Protein AF-A0A961DZA7-F1 (afdb_monomer_lite)

Sequence (74 aa):
MSAVATMWHCGELGASVHVNGGHIEITLGDGWSGRLTPAEAIDLLAGLSNGIADACALASRWNRETRTYNEESA

Secondary structure (DSSP, 8-state):
--SEEEEEEEGGGTEEEEEETTEEEEE--TT------HHHHHHHHHHHHHHHHHHHHHHTTEETTTTEEPPP--

Structure (mmCIF, N/CA/C/O backbone):
data_AF-A0A961DZA7-F1
#
_entry.id   AF-A0A961DZA7-F1
#
loop_
_atom_site.group_PDB
_atom_site.id
_atom_site.type_symbol
_atom_site.label_atom_id
_atom_site.label_alt_id
_atom_site.label_comp_id
_atom_site.label_asym_id
_atom_site.label_entity_id
_atom_site.label_seq_id
_atom_site.pdbx_PDB_ins_code
_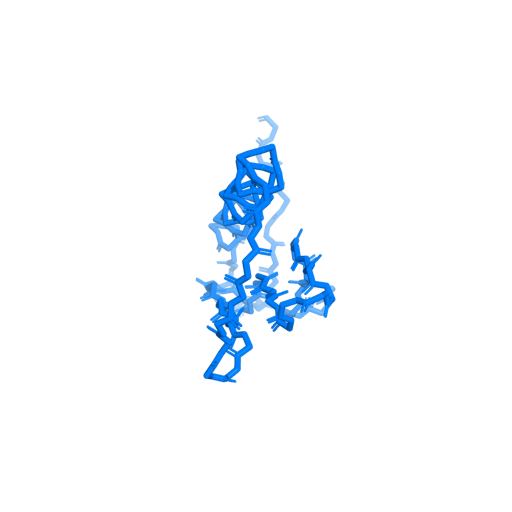atom_site.Cartn_x
_atom_site.Cartn_y
_atom_site.Cartn_z
_atom_site.occupancy
_atom_site.B_iso_or_equiv
_atom_site.auth_seq_id
_atom_site.auth_comp_id
_atom_site.auth_asym_id
_atom_site.auth_atom_id
_atom_site.pdbx_PDB_model_num
ATOM 1 N N . MET A 1 1 ? -15.159 6.339 7.683 1.00 53.38 1 MET A N 1
ATOM 2 C CA . MET A 1 1 ? -13.965 6.168 6.826 1.00 53.38 1 MET A CA 1
ATOM 3 C C . MET A 1 1 ? -14.122 4.873 6.050 1.00 53.38 1 MET A C 1
ATOM 5 O O . MET A 1 1 ? -14.643 3.926 6.625 1.00 53.38 1 MET A O 1
ATOM 9 N N . SER A 1 2 ? -13.746 4.842 4.768 1.00 57.19 2 SER A N 1
ATOM 10 C CA . SER A 1 2 ? -13.653 3.581 4.018 1.00 57.19 2 SER A CA 1
ATOM 11 C C . SER A 1 2 ? -12.765 2.603 4.793 1.00 57.19 2 SER A C 1
ATOM 13 O O . SER A 1 2 ? -11.755 3.024 5.352 1.00 57.19 2 SER A O 1
ATOM 15 N N . ALA A 1 3 ? -13.138 1.322 4.843 1.00 75.38 3 ALA A N 1
ATOM 16 C CA . ALA A 1 3 ? -12.317 0.284 5.473 1.00 75.38 3 ALA A CA 1
ATOM 17 C C . ALA A 1 3 ? -11.004 0.032 4.711 1.00 75.38 3 ALA A C 1
ATOM 19 O O . ALA A 1 3 ? -10.142 -0.667 5.227 1.00 75.38 3 ALA A O 1
ATOM 20 N N . VAL A 1 4 ? -10.871 0.595 3.504 1.00 86.00 4 VAL A N 1
ATOM 21 C CA . VAL A 1 4 ? -9.677 0.496 2.666 1.00 86.00 4 VAL A CA 1
ATOM 22 C C . VAL A 1 4 ? -8.998 1.856 2.547 1.00 86.00 4 VAL A C 1
ATOM 24 O O . VAL A 1 4 ? -9.650 2.836 2.171 1.00 86.00 4 VAL A O 1
ATOM 27 N N . ALA A 1 5 ? -7.694 1.899 2.820 1.00 87.75 5 ALA A N 1
ATOM 28 C CA . ALA A 1 5 ? -6.846 3.074 2.646 1.00 87.75 5 ALA A CA 1
ATOM 29 C C . ALA A 1 5 ? -5.479 2.686 2.057 1.00 87.75 5 ALA A C 1
ATOM 31 O O . ALA A 1 5 ? -4.885 1.685 2.453 1.00 87.75 5 ALA A O 1
ATOM 32 N N . THR A 1 6 ? -4.975 3.479 1.110 1.00 91.75 6 THR A N 1
ATOM 33 C CA . THR A 1 6 ? -3.639 3.299 0.517 1.00 91.75 6 THR A CA 1
ATOM 34 C C . THR A 1 6 ? -2.597 3.976 1.396 1.00 91.75 6 THR A C 1
ATOM 36 O O . THR A 1 6 ? -2.705 5.175 1.637 1.00 91.75 6 THR A O 1
ATOM 39 N N . MET A 1 7 ? -1.598 3.223 1.852 1.00 93.69 7 MET A N 1
ATOM 40 C CA . MET A 1 7 ? -0.487 3.751 2.658 1.00 93.69 7 MET A CA 1
ATOM 41 C C . MET A 1 7 ? 0.705 4.119 1.785 1.00 93.69 7 MET A C 1
ATOM 43 O O . MET A 1 7 ? 1.397 5.098 2.035 1.00 93.69 7 MET A O 1
ATOM 47 N N . TRP A 1 8 ? 0.926 3.352 0.718 1.00 95.44 8 TRP A N 1
ATOM 48 C CA . TRP A 1 8 ? 2.013 3.597 -0.215 1.00 95.44 8 TRP A CA 1
ATOM 49 C C . TRP A 1 8 ? 1.682 3.060 -1.605 1.00 95.44 8 TRP A C 1
ATOM 51 O O . TRP A 1 8 ? 0.960 2.071 -1.751 1.00 95.44 8 TRP A O 1
ATOM 61 N N . HIS A 1 9 ? 2.222 3.711 -2.632 1.00 93.00 9 HIS A N 1
ATOM 62 C CA . HIS A 1 9 ? 2.098 3.289 -4.019 1.00 93.00 9 HIS A CA 1
ATOM 63 C C . HIS A 1 9 ? 3.346 3.679 -4.814 1.00 93.00 9 HIS A C 1
ATOM 65 O O . HIS A 1 9 ? 3.810 4.815 -4.735 1.00 93.00 9 HIS A O 1
ATOM 71 N N . CYS A 1 10 ? 3.846 2.748 -5.620 1.00 89.19 10 CYS A N 1
ATOM 72 C CA . CYS A 1 10 ? 4.881 2.971 -6.617 1.00 89.19 10 CYS A CA 1
ATOM 73 C C . CYS A 1 10 ? 4.335 2.576 -7.993 1.00 89.19 10 CYS A C 1
ATOM 75 O O . CYS A 1 10 ? 4.229 1.392 -8.324 1.00 89.19 10 CYS A O 1
ATOM 77 N N . GLY A 1 11 ? 3.981 3.585 -8.793 1.00 84.81 11 GLY A N 1
ATOM 78 C CA . GLY A 1 11 ? 3.360 3.383 -10.103 1.00 84.81 11 GLY A CA 1
ATOM 79 C C . GLY A 1 11 ? 4.263 2.662 -11.105 1.00 84.81 11 GLY A C 1
ATOM 80 O O . GLY A 1 11 ? 3.776 1.850 -11.885 1.00 84.81 11 GLY A O 1
ATOM 81 N N . GLU A 1 12 ? 5.576 2.888 -11.042 1.00 81.62 12 GLU A N 1
ATOM 82 C CA . GLU A 1 12 ? 6.558 2.281 -11.957 1.00 81.62 12 GLU A CA 1
ATOM 83 C C . GLU A 1 12 ? 6.643 0.756 -11.832 1.00 81.62 12 GLU A C 1
ATOM 85 O O . GLU A 1 12 ? 6.967 0.059 -12.792 1.00 81.62 12 GLU A O 1
ATOM 90 N N . LEU A 1 13 ? 6.325 0.234 -10.650 1.00 79.25 13 LEU A N 1
ATOM 91 C CA . LEU A 1 13 ? 6.433 -1.185 -10.318 1.00 79.25 13 LEU A CA 1
ATOM 92 C C . LEU A 1 13 ? 5.071 -1.863 -10.211 1.00 79.25 13 LEU A C 1
ATOM 94 O O . LEU A 1 13 ? 5.003 -3.055 -9.918 1.00 79.25 13 LEU A O 1
ATOM 98 N N . GLY A 1 14 ? 3.984 -1.097 -10.347 1.00 86.19 14 GLY A N 1
ATOM 99 C CA . GLY A 1 14 ? 2.647 -1.551 -9.970 1.00 86.19 14 GLY A CA 1
ATOM 100 C C . GLY A 1 14 ? 2.577 -2.022 -8.513 1.00 86.19 14 GLY A C 1
ATOM 101 O O . GLY A 1 14 ? 1.769 -2.891 -8.198 1.00 86.19 14 GLY A O 1
ATOM 102 N N . ALA A 1 15 ? 3.447 -1.500 -7.641 1.00 88.62 15 ALA A N 1
ATOM 103 C CA . ALA A 1 15 ? 3.523 -1.917 -6.250 1.00 88.62 15 ALA A CA 1
ATOM 104 C C . ALA A 1 15 ? 2.675 -0.999 -5.364 1.00 88.62 15 ALA A C 1
ATOM 106 O O . ALA A 1 15 ? 2.602 0.215 -5.579 1.00 88.62 15 ALA A O 1
ATOM 107 N N . SER A 1 16 ? 2.027 -1.561 -4.354 1.00 94.00 16 SER A N 1
ATOM 108 C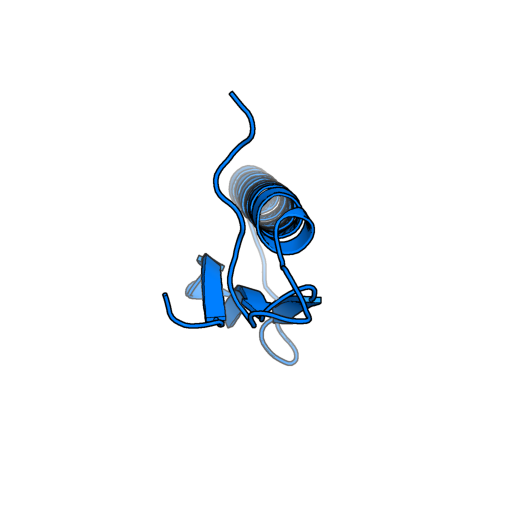 CA . SER A 1 16 ? 1.244 -0.790 -3.395 1.00 94.00 16 SER A CA 1
ATOM 109 C C . SER A 1 16 ? 1.093 -1.508 -2.064 1.00 94.00 16 SER A C 1
ATOM 111 O O . SER A 1 16 ? 1.158 -2.735 -1.974 1.00 94.00 16 SER A O 1
ATOM 113 N N . VAL A 1 17 ? 0.868 -0.712 -1.023 1.00 96.19 17 VAL A N 1
ATOM 114 C CA . VAL A 1 17 ? 0.464 -1.182 0.298 1.00 96.19 17 VAL A CA 1
ATOM 115 C C . VAL A 1 17 ? -0.866 -0.531 0.638 1.00 96.19 17 VAL A C 1
ATOM 117 O O . VAL A 1 17 ? -0.987 0.699 0.661 1.00 96.19 17 VAL A O 1
ATOM 120 N N . HIS A 1 18 ? -1.856 -1.362 0.928 1.00 95.38 18 HIS A N 1
ATOM 121 C CA . HIS A 1 18 ? -3.164 -0.949 1.406 1.00 95.38 18 HIS A CA 1
ATOM 122 C C . HIS A 1 18 ? -3.429 -1.556 2.780 1.00 95.38 18 HIS A C 1
ATOM 124 O O . HIS A 1 18 ? -2.953 -2.641 3.111 1.00 95.38 18 HIS A O 1
ATOM 130 N N . VAL A 1 19 ? -4.236 -0.867 3.573 1.00 95.88 19 VAL A N 1
ATOM 131 C CA . VAL A 1 19 ? -4.883 -1.445 4.750 1.00 95.88 19 VAL A CA 1
ATOM 132 C C . VAL A 1 19 ? -6.329 -1.708 4.392 1.00 95.88 19 VAL A C 1
ATOM 134 O O . VAL A 1 19 ? -6.983 -0.818 3.855 1.00 95.88 19 VAL A O 1
ATOM 137 N N . ASN A 1 20 ? -6.821 -2.900 4.719 1.00 94.38 20 ASN A N 1
ATOM 138 C CA . ASN A 1 20 ? -8.217 -3.291 4.573 1.00 94.38 20 ASN A CA 1
ATOM 139 C C . ASN A 1 20 ? -8.739 -3.851 5.904 1.00 94.38 20 ASN A C 1
ATOM 141 O O . ASN A 1 20 ? -8.559 -5.025 6.250 1.00 94.38 20 ASN A O 1
ATOM 145 N N . GLY A 1 21 ? -9.340 -2.975 6.706 1.00 92.38 21 GLY A N 1
ATOM 146 C CA . GLY A 1 21 ? -9.678 -3.265 8.093 1.00 92.38 21 GLY A CA 1
ATOM 147 C C . GLY A 1 21 ? -8.425 -3.583 8.912 1.00 92.38 21 GLY A C 1
ATOM 148 O O . GLY A 1 21 ? -7.523 -2.756 9.002 1.00 92.38 21 GLY A O 1
ATOM 149 N N . GLY A 1 22 ? -8.374 -4.778 9.505 1.00 93.56 22 GLY A N 1
ATOM 150 C CA . GLY A 1 22 ? -7.228 -5.263 10.288 1.00 93.56 22 GLY A CA 1
ATOM 151 C C . GLY A 1 22 ? -6.164 -6.008 9.473 1.00 93.56 22 GLY A C 1
ATOM 152 O O . GLY A 1 22 ? -5.276 -6.613 10.068 1.00 93.56 22 GLY A O 1
ATOM 153 N N . HIS A 1 23 ? -6.268 -6.019 8.142 1.00 95.75 23 HIS A N 1
ATOM 154 C CA . HIS A 1 23 ? -5.318 -6.691 7.257 1.00 95.75 23 HIS A CA 1
ATOM 155 C C . HIS A 1 23 ? -4.490 -5.680 6.470 1.00 95.75 23 HIS A C 1
ATOM 157 O O . HIS A 1 23 ? -4.956 -4.583 6.158 1.00 95.75 23 HIS A O 1
ATOM 163 N N . ILE A 1 24 ? -3.275 -6.094 6.121 1.00 96.19 24 ILE A N 1
ATOM 164 C CA . ILE A 1 24 ? -2.378 -5.362 5.232 1.00 96.19 24 ILE A CA 1
ATOM 165 C C . ILE A 1 24 ? -2.329 -6.128 3.916 1.00 96.19 24 ILE A C 1
ATOM 167 O O . ILE A 1 24 ? -2.018 -7.319 3.894 1.00 96.19 24 ILE A O 1
ATOM 171 N N . GLU A 1 25 ? -2.647 -5.442 2.829 1.00 95.00 25 GLU A N 1
ATOM 172 C CA . GLU A 1 25 ? -2.606 -5.969 1.473 1.00 95.00 25 GLU A CA 1
ATOM 173 C C . GLU A 1 25 ? -1.398 -5.360 0.764 1.00 95.00 25 GLU A C 1
ATOM 175 O O . GLU A 1 25 ? -1.306 -4.143 0.598 1.00 95.00 25 GLU A O 1
ATOM 180 N N . ILE A 1 26 ? -0.454 -6.210 0.365 1.00 92.94 26 ILE A N 1
ATOM 181 C CA . ILE A 1 26 ? 0.742 -5.802 -0.371 1.00 92.94 26 ILE A CA 1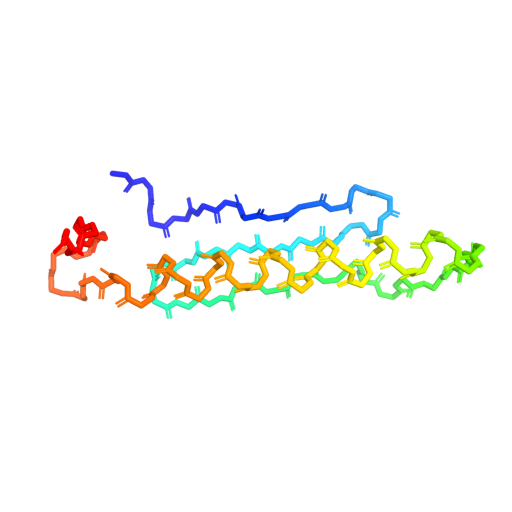
ATOM 182 C C . ILE A 1 26 ? 0.605 -6.345 -1.786 1.00 92.94 26 ILE A C 1
ATOM 184 O O . ILE A 1 26 ? 0.537 -7.557 -1.984 1.00 92.94 26 ILE A O 1
ATOM 188 N N . THR A 1 27 ? 0.567 -5.445 -2.761 1.00 90.56 27 THR A N 1
ATOM 189 C CA . THR A 1 27 ? 0.609 -5.797 -4.179 1.00 90.56 27 THR A CA 1
ATOM 190 C C . THR A 1 27 ? 1.994 -5.479 -4.706 1.00 90.56 27 THR A C 1
ATOM 192 O O . THR A 1 27 ? 2.521 -4.391 -4.484 1.00 90.56 27 THR A O 1
ATOM 195 N N . LEU A 1 28 ? 2.583 -6.435 -5.409 1.00 85.00 28 LEU A N 1
ATOM 196 C CA . LEU A 1 28 ? 3.737 -6.216 -6.269 1.00 85.00 28 LEU A CA 1
ATOM 197 C C . LEU A 1 28 ? 3.246 -6.431 -7.698 1.00 85.00 28 LEU A C 1
ATOM 199 O O . LEU A 1 28 ? 2.425 -7.326 -7.917 1.00 85.00 28 LEU A O 1
ATOM 203 N N . GLY A 1 29 ? 3.700 -5.614 -8.650 1.00 83.81 29 GLY A N 1
ATOM 204 C CA . GLY A 1 29 ? 3.316 -5.786 -10.048 1.00 83.81 29 GLY A CA 1
ATOM 205 C C . GLY A 1 29 ? 3.613 -7.211 -10.507 1.00 83.81 29 GLY A C 1
ATOM 206 O O . GLY A 1 29 ? 4.718 -7.717 -10.289 1.00 83.81 29 GLY A O 1
ATOM 207 N N . ASP A 1 30 ? 2.613 -7.866 -11.096 1.00 81.50 30 ASP A N 1
ATOM 208 C CA . ASP A 1 30 ? 2.721 -9.267 -11.494 1.00 81.50 30 ASP A CA 1
ATOM 209 C C . ASP A 1 30 ? 3.911 -9.466 -12.444 1.00 81.50 30 ASP A C 1
ATOM 211 O O . ASP A 1 30 ? 4.057 -8.759 -13.444 1.00 81.50 30 ASP A O 1
ATOM 215 N N . GLY A 1 31 ? 4.804 -10.391 -12.090 1.00 75.81 31 GLY A N 1
ATOM 216 C CA . GLY A 1 31 ? 6.010 -10.685 -12.863 1.00 75.81 31 GLY A CA 1
ATOM 217 C C . GLY A 1 31 ? 7.007 -9.528 -13.012 1.00 75.81 31 GLY A C 1
ATOM 218 O O . GLY A 1 31 ? 7.849 -9.596 -13.911 1.00 75.81 31 GLY A O 1
ATOM 219 N N . TRP A 1 32 ? 6.947 -8.472 -12.185 1.00 82.62 32 TRP A N 1
ATOM 220 C CA . TRP A 1 32 ? 7.870 -7.347 -12.342 1.00 82.62 32 TRP A CA 1
ATOM 221 C C . TRP A 1 32 ? 9.328 -7.781 -12.149 1.00 82.62 32 TRP A C 1
ATOM 223 O O . TRP A 1 32 ? 9.725 -8.333 -11.122 1.00 82.62 32 TRP A O 1
ATOM 233 N N . SER A 1 33 ? 10.141 -7.461 -13.152 1.00 80.44 33 SER A N 1
ATOM 234 C CA . SER A 1 33 ? 11.595 -7.480 -13.077 1.00 80.44 33 SER A CA 1
ATOM 235 C C . SER A 1 33 ? 12.116 -6.232 -13.778 1.00 80.44 33 SER A C 1
ATOM 237 O O . SER A 1 33 ? 11.664 -5.903 -14.876 1.00 80.44 33 SER A O 1
ATOM 239 N N . GLY A 1 34 ? 13.062 -5.535 -13.159 1.00 82.50 34 GLY A N 1
ATOM 240 C CA . GLY A 1 34 ? 13.644 -4.324 -13.718 1.00 82.50 34 GLY A CA 1
ATOM 241 C C . GLY A 1 34 ? 15.060 -4.094 -13.219 1.00 82.50 34 GLY A C 1
ATOM 242 O O . GLY A 1 34 ? 15.561 -4.794 -12.338 1.00 82.50 34 GLY A O 1
ATOM 243 N N . ARG A 1 35 ? 15.730 -3.114 -13.822 1.00 90.00 35 ARG A N 1
ATOM 244 C CA . ARG A 1 35 ? 17.062 -2.680 -13.410 1.00 90.00 35 ARG A CA 1
ATOM 245 C C . ARG A 1 35 ? 16.932 -1.314 -12.759 1.00 90.00 35 ARG A C 1
ATOM 247 O O . ARG A 1 35 ? 16.471 -0.384 -13.406 1.00 90.00 35 ARG A O 1
ATOM 254 N N . LEU A 1 36 ? 17.372 -1.229 -11.512 1.00 88.88 36 LEU A N 1
ATOM 255 C CA . LEU A 1 36 ? 17.421 0.001 -10.737 1.00 88.88 36 LEU A CA 1
ATOM 256 C C . LEU A 1 36 ? 18.879 0.381 -10.486 1.00 88.88 36 LEU A C 1
ATOM 258 O O . LEU A 1 36 ? 19.763 -0.480 -10.402 1.00 88.88 36 LEU A O 1
ATOM 262 N N . THR A 1 37 ? 19.132 1.672 -10.346 1.00 94.06 37 THR A N 1
ATOM 26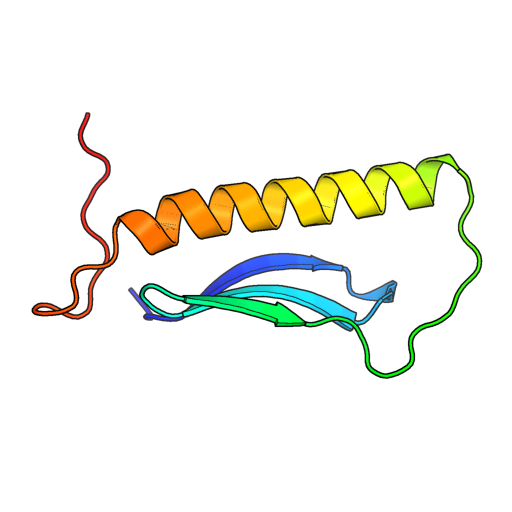3 C CA . THR A 1 37 ? 20.341 2.172 -9.701 1.00 94.06 37 THR A CA 1
ATOM 264 C C . THR A 1 37 ? 20.325 1.808 -8.210 1.00 94.06 37 THR A C 1
ATOM 266 O O . THR A 1 37 ? 19.263 1.540 -7.641 1.00 94.06 37 THR A O 1
ATOM 269 N N . PRO A 1 38 ? 21.484 1.813 -7.527 1.00 96.31 38 PRO A N 1
ATOM 270 C CA . PRO A 1 38 ? 21.517 1.574 -6.086 1.00 96.31 38 PRO A CA 1
ATOM 271 C C . PRO A 1 38 ? 20.629 2.535 -5.281 1.00 96.31 38 PRO A C 1
ATOM 273 O O . PRO A 1 38 ? 20.006 2.106 -4.317 1.00 96.31 38 PRO A O 1
ATOM 276 N N . ALA A 1 39 ? 20.548 3.808 -5.688 1.00 94.75 39 ALA A N 1
ATOM 277 C CA . ALA A 1 39 ? 19.707 4.805 -5.027 1.00 94.75 39 ALA A CA 1
ATOM 278 C C . ALA A 1 39 ? 18.215 4.470 -5.180 1.00 94.75 39 ALA A C 1
ATOM 280 O O . ALA A 1 39 ? 17.516 4.351 -4.181 1.00 94.75 39 ALA A O 1
ATOM 281 N N . GLU A 1 40 ? 17.760 4.192 -6.404 1.00 90.31 40 GLU A N 1
ATOM 282 C CA . GLU A 1 40 ? 16.365 3.812 -6.672 1.00 90.31 40 GLU A CA 1
ATOM 283 C C . GLU A 1 40 ? 15.965 2.521 -5.940 1.00 90.31 40 GLU A C 1
ATOM 285 O O . GLU A 1 40 ? 14.851 2.411 -5.436 1.00 90.31 40 GLU A O 1
ATOM 290 N N . ALA A 1 41 ? 16.874 1.545 -5.835 1.00 90.06 41 ALA A N 1
ATOM 291 C CA . ALA A 1 41 ? 16.619 0.316 -5.086 1.00 90.06 41 ALA A CA 1
ATOM 292 C C . ALA A 1 41 ? 16.455 0.572 -3.577 1.00 90.06 41 ALA A C 1
ATOM 294 O O . ALA A 1 41 ? 15.602 -0.045 -2.937 1.00 90.06 41 ALA A O 1
ATOM 295 N N . ILE A 1 42 ? 17.251 1.480 -3.004 1.00 94.19 42 ILE A N 1
ATOM 296 C CA . ILE A 1 42 ? 17.134 1.877 -1.595 1.00 94.19 42 ILE A CA 1
ATOM 297 C C . ILE A 1 42 ? 15.835 2.650 -1.366 1.00 94.19 42 ILE A C 1
ATOM 299 O O . ILE A 1 42 ? 15.099 2.320 -0.437 1.00 94.19 42 ILE A O 1
ATOM 303 N N . ASP A 1 43 ? 15.530 3.626 -2.220 1.00 91.44 43 ASP A N 1
ATOM 304 C CA . ASP A 1 43 ? 14.322 4.448 -2.112 1.00 91.44 43 ASP A CA 1
ATOM 305 C C . ASP A 1 43 ? 13.056 3.594 -2.227 1.00 91.44 43 ASP A C 1
ATOM 307 O O . ASP A 1 43 ? 12.103 3.775 -1.465 1.00 91.44 43 ASP A O 1
ATOM 311 N N . LEU A 1 44 ? 13.072 2.594 -3.112 1.00 89.19 44 LEU A N 1
ATOM 312 C CA . LEU A 1 44 ? 12.010 1.601 -3.224 1.00 89.19 44 LEU A CA 1
ATOM 313 C C . LEU A 1 44 ? 11.799 0.839 -1.910 1.00 89.19 44 LEU A C 1
ATOM 315 O O . LEU A 1 44 ? 10.674 0.754 -1.411 1.00 89.19 44 LEU A O 1
ATOM 319 N N . LEU A 1 45 ? 12.869 0.271 -1.351 1.00 89.38 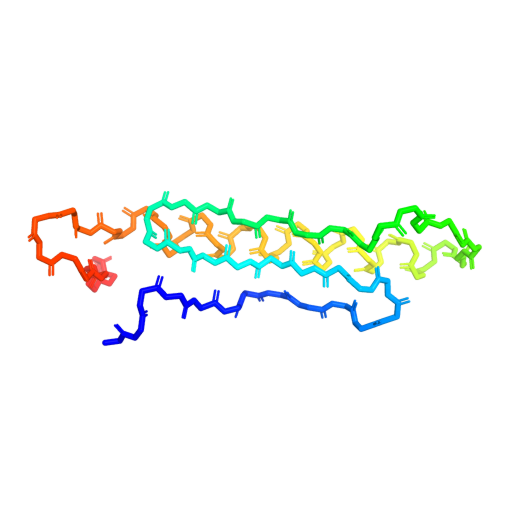45 LEU A N 1
ATOM 320 C CA . LEU A 1 45 ? 12.792 -0.507 -0.115 1.00 89.38 45 LEU A CA 1
ATOM 321 C C . LEU A 1 45 ? 12.341 0.356 1.066 1.00 89.38 45 LEU A C 1
ATOM 323 O O . LEU A 1 45 ? 11.526 -0.092 1.873 1.00 89.38 45 LEU A O 1
ATOM 327 N N . ALA A 1 46 ? 12.820 1.597 1.141 1.00 94.56 46 ALA A N 1
ATOM 328 C CA . ALA A 1 46 ? 12.405 2.557 2.154 1.00 94.56 46 ALA A CA 1
ATOM 329 C C . ALA A 1 46 ? 10.913 2.894 2.026 1.00 94.56 46 ALA A C 1
ATOM 331 O O . ALA A 1 46 ? 10.187 2.836 3.018 1.00 94.56 46 ALA A O 1
ATOM 332 N N . GLY A 1 47 ? 10.433 3.175 0.812 1.00 93.62 47 GLY A N 1
ATOM 333 C CA . GLY A 1 47 ? 9.023 3.455 0.543 1.00 93.62 47 GLY A CA 1
ATOM 334 C C . GLY A 1 47 ? 8.108 2.298 0.943 1.00 93.62 47 GLY A C 1
ATOM 335 O O . GLY A 1 47 ? 7.147 2.503 1.685 1.00 93.62 47 GLY A O 1
ATOM 336 N N . LEU A 1 48 ? 8.445 1.074 0.527 1.00 92.75 48 LEU A N 1
ATOM 337 C CA . LEU A 1 48 ? 7.695 -0.126 0.897 1.00 92.75 48 LEU A CA 1
ATOM 338 C C . LEU A 1 48 ? 7.695 -0.351 2.416 1.00 92.75 48 LEU A C 1
ATOM 340 O O . LEU A 1 48 ? 6.641 -0.594 3.001 1.00 92.75 48 LEU A O 1
ATOM 344 N N . SER A 1 49 ? 8.860 -0.244 3.061 1.00 96.12 49 SER A N 1
ATOM 345 C CA . SER A 1 49 ? 8.991 -0.423 4.511 1.00 96.12 49 SER A CA 1
ATOM 346 C C . SER A 1 49 ? 8.157 0.596 5.288 1.00 96.12 49 SER A C 1
ATOM 348 O O . SER A 1 49 ? 7.460 0.222 6.230 1.00 96.12 49 SER A O 1
ATOM 350 N N . ASN A 1 50 ? 8.191 1.867 4.884 1.00 96.50 50 ASN A N 1
ATOM 351 C CA . ASN A 1 50 ? 7.404 2.926 5.513 1.00 96.50 50 ASN A CA 1
ATOM 352 C C . ASN A 1 50 ? 5.902 2.698 5.302 1.00 96.50 50 ASN A C 1
ATOM 354 O O . ASN A 1 50 ? 5.140 2.737 6.262 1.00 96.50 50 ASN A O 1
ATOM 358 N N . GLY A 1 51 ? 5.484 2.345 4.081 1.00 95.94 51 GLY A N 1
ATOM 359 C CA . GLY A 1 51 ? 4.089 2.019 3.786 1.00 95.94 51 GLY A CA 1
ATOM 360 C C . GLY A 1 51 ? 3.552 0.852 4.618 1.00 95.94 51 GLY A C 1
ATOM 361 O O . GLY A 1 51 ? 2.415 0.901 5.081 1.00 95.94 51 GLY A O 1
ATOM 362 N N . ILE A 1 52 ? 4.366 -0.184 4.854 1.00 96.25 52 ILE A N 1
ATOM 363 C CA . ILE A 1 52 ? 4.018 -1.297 5.751 1.00 96.25 52 ILE A CA 1
ATOM 364 C C . ILE A 1 52 ? 3.919 -0.821 7.205 1.00 96.25 52 ILE A C 1
ATOM 366 O O . ILE A 1 52 ? 3.005 -1.238 7.913 1.00 96.25 52 ILE A O 1
ATOM 370 N N . ALA A 1 53 ? 4.828 0.040 7.664 1.00 97.19 53 ALA A N 1
ATOM 371 C CA . ALA A 1 53 ? 4.789 0.570 9.026 1.00 97.19 53 ALA A CA 1
ATOM 372 C C . ALA A 1 53 ? 3.511 1.388 9.282 1.00 97.19 53 ALA A C 1
ATOM 374 O O . ALA A 1 53 ? 2.809 1.131 10.264 1.00 97.19 53 ALA A O 1
ATOM 375 N N . ASP A 1 54 ? 3.156 2.285 8.361 1.00 95.19 54 ASP A N 1
ATOM 376 C CA . ASP A 1 54 ? 1.911 3.059 8.411 1.00 95.19 54 ASP A CA 1
ATOM 377 C C . ASP A 1 54 ? 0.687 2.133 8.355 1.00 95.19 54 ASP A C 1
ATOM 379 O O . ASP A 1 54 ? -0.280 2.298 9.108 1.00 95.19 54 ASP A O 1
ATOM 383 N N . ALA A 1 55 ? 0.760 1.085 7.526 1.00 95.56 55 ALA A N 1
ATOM 384 C CA . ALA A 1 55 ? -0.291 0.087 7.423 1.00 95.56 55 ALA A CA 1
ATOM 385 C C . ALA A 1 55 ? -0.507 -0.677 8.734 1.00 95.56 55 ALA A C 1
ATOM 387 O O . ALA A 1 55 ? -1.645 -0.836 9.175 1.00 95.56 55 ALA A O 1
ATOM 388 N N . CYS A 1 56 ? 0.571 -1.109 9.391 1.00 95.81 56 CYS A N 1
ATOM 389 C CA . CYS A 1 56 ? 0.532 -1.729 10.714 1.00 95.81 56 CYS A CA 1
ATOM 390 C C . CYS A 1 56 ? -0.082 -0.787 11.756 1.00 95.81 56 CYS A C 1
ATOM 392 O O . CYS A 1 56 ? -0.954 -1.198 12.530 1.00 95.81 56 CYS A O 1
ATOM 394 N N . ALA A 1 57 ? 0.345 0.479 11.764 1.00 94.75 57 ALA A N 1
ATOM 395 C CA . ALA A 1 57 ? -0.146 1.482 12.700 1.00 94.75 57 ALA A CA 1
ATOM 396 C C . ALA A 1 57 ? -1.660 1.691 12.567 1.00 94.75 57 ALA A C 1
ATOM 398 O O . ALA A 1 57 ? -2.351 1.758 13.584 1.00 94.75 57 ALA A O 1
ATOM 399 N N . LEU A 1 58 ? -2.198 1.723 11.346 1.00 93.44 58 LEU A N 1
ATOM 400 C CA . LEU A 1 58 ? -3.638 1.847 11.122 1.00 93.44 58 LEU A CA 1
ATOM 401 C C . LEU A 1 58 ? -4.392 0.529 11.371 1.00 93.44 58 LEU A C 1
ATOM 403 O O . LEU A 1 58 ? -5.406 0.529 12.067 1.00 93.44 58 LEU A O 1
ATOM 407 N N . ALA A 1 59 ? -3.897 -0.601 10.860 1.00 95.06 59 ALA A N 1
ATOM 408 C CA . ALA A 1 59 ? -4.534 -1.913 11.007 1.00 95.06 59 ALA A CA 1
ATOM 409 C C . ALA A 1 59 ? -4.693 -2.321 12.480 1.00 95.06 59 ALA A C 1
ATOM 411 O O . ALA A 1 59 ? -5.723 -2.879 12.861 1.00 95.06 59 ALA A O 1
ATOM 412 N N . SER A 1 60 ? -3.715 -1.987 13.329 1.00 95.25 60 SER A N 1
ATOM 413 C CA . SER A 1 60 ? -3.777 -2.237 14.777 1.00 95.25 60 SER A CA 1
ATOM 414 C C . SER A 1 60 ? -4.921 -1.498 15.484 1.00 95.25 60 SER A C 1
ATOM 416 O O . SER A 1 60 ? -5.370 -1.933 16.543 1.00 95.25 60 SER A O 1
ATOM 418 N N . ARG A 1 61 ? -5.448 -0.423 14.883 1.00 94.19 61 ARG A N 1
ATOM 419 C CA . ARG A 1 61 ? -6.584 0.354 15.404 1.00 94.19 61 ARG A CA 1
ATOM 420 C C . ARG A 1 61 ? -7.931 -0.207 14.954 1.00 94.19 61 ARG A C 1
ATOM 422 O O . ARG A 1 61 ? -8.964 0.347 15.323 1.00 94.19 61 ARG A O 1
ATOM 429 N N . TRP A 1 62 ? -7.958 -1.258 14.133 1.00 94.75 62 TRP A N 1
ATOM 430 C CA . TRP A 1 62 ? -9.199 -1.793 13.583 1.00 94.75 62 TRP A CA 1
ATOM 431 C C . TRP A 1 62 ? -10.083 -2.430 14.658 1.00 94.75 62 TRP A C 1
ATOM 433 O O . TRP A 1 62 ? -9.751 -3.461 15.247 1.00 94.75 62 TRP A O 1
ATOM 443 N N . ASN A 1 63 ? -11.268 -1.861 14.849 1.00 93.12 63 ASN A N 1
ATOM 444 C CA . ASN A 1 63 ? -12.319 -2.441 15.661 1.00 93.12 63 ASN A CA 1
ATOM 445 C C . ASN A 1 63 ? -13.223 -3.323 14.788 1.00 93.12 63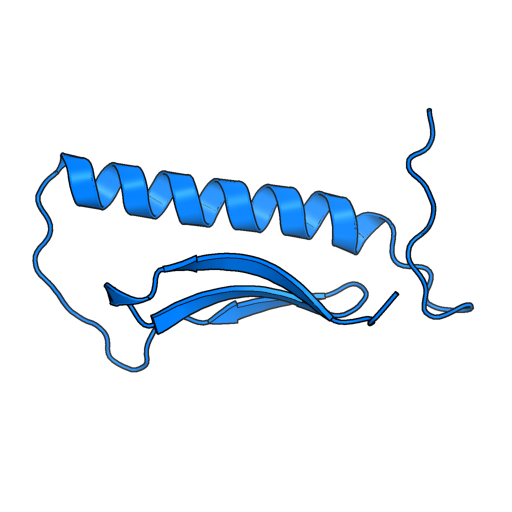 ASN A C 1
ATOM 447 O O . ASN A 1 63 ? -13.934 -2.851 13.897 1.00 93.12 63 ASN A O 1
ATOM 451 N N . ARG A 1 64 ? -13.205 -4.633 15.061 1.00 90.31 64 ARG A N 1
ATOM 452 C CA . ARG A 1 64 ? -13.991 -5.625 14.312 1.00 90.31 64 ARG A CA 1
ATOM 453 C C . ARG A 1 64 ? -15.495 -5.530 14.558 1.00 90.31 64 ARG A C 1
ATOM 455 O O . ARG A 1 64 ? -16.255 -5.895 13.667 1.00 90.31 64 ARG A O 1
ATOM 462 N N . GLU A 1 65 ? -15.916 -5.054 15.724 1.00 93.25 65 GLU A N 1
ATOM 463 C CA . GLU A 1 65 ? -17.328 -4.965 16.104 1.00 93.25 65 GLU A CA 1
ATOM 464 C C . GLU A 1 65 ? -17.999 -3.783 15.409 1.00 93.25 65 GLU A C 1
ATOM 466 O O . GLU A 1 65 ? -19.062 -3.926 14.807 1.00 93.25 65 GLU A O 1
ATOM 471 N N . THR A 1 66 ? -17.341 -2.624 15.428 1.00 92.12 66 THR A N 1
ATOM 472 C CA . THR A 1 66 ? -17.864 -1.397 14.813 1.00 92.12 66 THR A CA 1
ATOM 473 C C . THR A 1 66 ? -17.482 -1.259 13.343 1.00 92.12 66 THR A C 1
ATOM 475 O O . THR A 1 66 ? -18.054 -0.430 12.640 1.00 92.12 66 THR A O 1
ATOM 478 N N . ARG A 1 67 ? -16.534 -2.075 12.859 1.00 90.69 67 ARG A N 1
ATOM 479 C CA . ARG A 1 67 ? -15.944 -1.996 11.512 1.00 90.69 67 ARG A CA 1
ATOM 480 C C . ARG A 1 67 ? -15.377 -0.606 11.210 1.00 90.69 67 ARG A C 1
ATOM 482 O O . ARG A 1 67 ? -15.552 -0.072 10.112 1.00 90.69 67 ARG A O 1
ATOM 489 N N . THR A 1 68 ? -14.694 -0.027 12.191 1.00 91.62 68 THR A N 1
ATOM 490 C CA . THR A 1 68 ? -14.045 1.286 12.099 1.00 91.62 68 THR A CA 1
ATOM 491 C C . THR A 1 68 ? -12.669 1.258 12.750 1.00 91.62 68 THR A C 1
ATOM 493 O O . THR A 1 68 ? -12.378 0.388 13.565 1.00 91.62 68 THR A O 1
ATOM 496 N N . TYR A 1 69 ? -11.823 2.231 12.420 1.00 91.06 69 TYR A N 1
ATOM 497 C CA . TYR A 1 69 ? -10.581 2.463 13.153 1.00 91.06 69 TYR A CA 1
ATOM 498 C C . TYR A 1 69 ? -10.859 3.274 14.417 1.00 91.06 69 TYR A C 1
ATOM 500 O O . TYR A 1 69 ? -11.625 4.237 14.373 1.00 91.06 69 TYR A O 1
ATOM 508 N N . ASN A 1 70 ? -10.245 2.878 15.527 1.00 90.94 70 ASN A N 1
ATOM 509 C CA . ASN A 1 70 ? -10.211 3.673 16.747 1.00 90.94 70 ASN A CA 1
ATOM 510 C C . ASN A 1 70 ? -9.293 4.889 16.549 1.00 90.94 70 ASN A C 1
ATOM 512 O O . ASN A 1 70 ? -8.323 4.829 15.786 1.00 90.94 70 ASN A O 1
ATOM 516 N N . GLU A 1 71 ? -9.587 5.983 17.247 1.00 82.19 71 GLU A N 1
ATOM 517 C CA . GLU A 1 71 ? -8.679 7.129 17.296 1.00 82.19 71 GLU A CA 1
ATOM 518 C C . GLU A 1 71 ? -7.375 6.752 18.012 1.00 82.19 71 GLU A C 1
ATOM 520 O O . GLU A 1 71 ? -7.328 5.817 18.818 1.00 82.19 71 GLU A O 1
ATOM 525 N N . GLU A 1 72 ? -6.295 7.454 17.674 1.00 68.31 72 GLU A N 1
ATOM 526 C CA . GLU A 1 72 ? -5.002 7.265 18.325 1.00 68.31 72 GLU A CA 1
ATOM 527 C C . GLU A 1 72 ? -5.157 7.560 19.817 1.00 68.31 72 GLU A C 1
ATOM 529 O O . GLU A 1 72 ? -5.648 8.621 20.198 1.00 68.31 72 GLU A O 1
ATOM 534 N N . SER A 1 73 ? -4.802 6.596 20.667 1.00 56.41 73 SER A N 1
ATOM 535 C CA . SER A 1 73 ? -4.739 6.850 22.104 1.00 56.41 73 SER A CA 1
ATOM 536 C C . SER A 1 73 ? -3.619 7.866 22.325 1.00 56.41 73 SER A C 1
ATOM 538 O O . SER A 1 73 ? -2.464 7.546 22.050 1.00 56.41 73 SER A O 1
ATOM 540 N N . ALA A 1 74 ? -3.995 9.088 22.709 1.00 47.34 74 ALA A N 1
ATOM 541 C CA . ALA A 1 74 ? -3.075 10.178 23.031 1.00 47.34 74 ALA A CA 1
ATOM 542 C C . ALA A 1 74 ? -2.132 9.825 24.191 1.00 47.34 74 ALA A C 1
ATOM 544 O O . ALA A 1 74 ? -2.555 9.052 25.085 1.00 47.34 74 ALA A O 1
#

Radius of gyration: 14.33 Å; chains: 1; bounding box: 39×21×37 Å

pLDDT: mean 88.65, std 10.19, range [47.34, 97.19]

Foldseek 3Di:
DQQKDWLAADPVQRWTWIARQLDIDTDTRPPDDDDDDPVRVVVVVVRVVRSVVVNNVQSVQGDPVVRDGDDPDD